Protein AF-A0A9N8WYW0-F1 (afdb_monomer_lite)

Sequence (160 aa):
PKLYGRKFGELSDVRAKRDFAFGARQLLEKGLNMSPDKPFRIMGDVGELHILPPKYAYEVRNNEQLSFTMAAFKWFYAHLPGFEGFREGTNESHIMKLVARHQLTHQLTLVTGAVSEECALVLKDVYTDSPGMIHALLASESTTKPASQNGTTSPPKMQT

Structure (mmCIF, N/CA/C/O backbone):
data_AF-A0A9N8WYW0-F1
#
_entry.id   AF-A0A9N8WYW0-F1
#
loop_
_atom_site.group_PDB
_atom_site.id
_atom_site.type_symbol
_atom_site.label_atom_id
_atom_site.label_alt_id
_atom_site.label_comp_id
_atom_site.label_asym_id
_atom_site.label_entity_id
_atom_site.label_seq_id
_atom_site.pdbx_PDB_ins_code
_atom_site.Cartn_x
_atom_site.Cartn_y
_atom_site.Cartn_z
_atom_site.occupancy
_atom_site.B_iso_or_equiv
_atom_site.auth_seq_id
_atom_site.auth_comp_id
_atom_site.auth_asym_id
_atom_site.auth_atom_id
_atom_site.pdbx_PDB_model_num
ATOM 1 N N . PRO A 1 1 ? -14.326 1.868 14.360 1.00 74.31 1 PRO A N 1
ATOM 2 C CA . PRO A 1 1 ? -15.708 1.414 14.021 1.00 74.31 1 PRO A CA 1
ATOM 3 C C . PRO A 1 1 ? -15.759 0.870 12.582 1.00 74.31 1 PRO A C 1
ATOM 5 O O . PRO A 1 1 ? -14.927 1.285 11.779 1.00 74.31 1 PRO A O 1
ATOM 8 N N . LYS A 1 2 ? -16.673 -0.057 12.246 1.00 80.94 2 LYS A N 1
ATOM 9 C CA . LYS A 1 2 ? -16.878 -0.491 10.849 1.00 80.94 2 LYS A CA 1
ATOM 10 C C . LYS A 1 2 ? -17.761 0.535 10.148 1.00 80.94 2 LYS A C 1
ATOM 12 O O . LYS A 1 2 ? -18.955 0.588 10.413 1.00 80.94 2 LYS A O 1
ATOM 17 N N . LEU A 1 3 ? -17.147 1.388 9.330 1.00 80.19 3 LEU A N 1
ATOM 18 C CA . LEU A 1 3 ? -17.835 2.501 8.669 1.00 80.19 3 LEU A CA 1
ATOM 19 C C .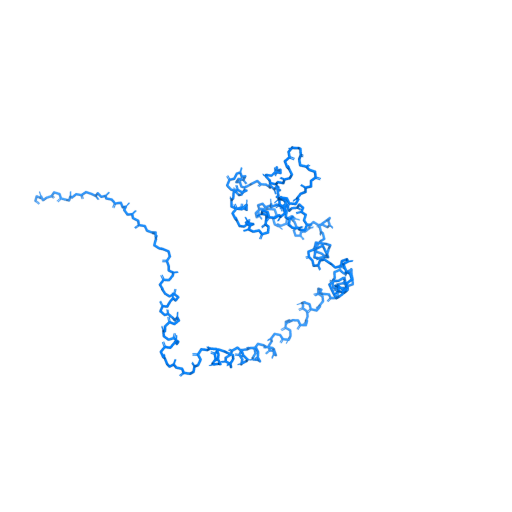 LEU A 1 3 ? -18.478 2.068 7.358 1.00 80.19 3 LEU A C 1
ATOM 21 O O . LEU A 1 3 ? -19.487 2.634 6.944 1.00 80.19 3 LEU A O 1
ATOM 25 N N . TYR A 1 4 ? -17.898 1.060 6.708 1.00 81.00 4 TYR A N 1
ATOM 26 C CA . TYR A 1 4 ? -18.393 0.594 5.430 1.00 81.00 4 TYR A CA 1
ATOM 27 C C . TYR A 1 4 ? -18.259 -0.916 5.274 1.00 81.00 4 TYR A C 1
ATOM 29 O O . TYR A 1 4 ? -17.176 -1.477 5.419 1.00 81.00 4 TYR A O 1
ATOM 37 N N . GLY A 1 5 ? -19.370 -1.583 4.978 1.00 83.00 5 GLY A N 1
ATOM 38 C CA . GLY A 1 5 ? -19.419 -3.021 4.760 1.00 83.00 5 GLY A CA 1
ATOM 39 C C . GLY A 1 5 ? -20.851 -3.508 4.588 1.00 83.00 5 GLY A C 1
ATOM 40 O O . GLY A 1 5 ? -21.712 -2.751 4.125 1.00 83.00 5 GLY A O 1
ATOM 41 N N . ARG A 1 6 ? -21.082 -4.766 4.968 1.00 81.50 6 ARG A N 1
ATOM 42 C CA . ARG A 1 6 ? -22.392 -5.415 4.939 1.00 81.50 6 ARG A CA 1
ATOM 43 C C . ARG A 1 6 ? -23.447 -4.626 5.708 1.00 81.50 6 ARG A C 1
ATOM 45 O O . ARG A 1 6 ? -23.223 -4.256 6.862 1.00 81.50 6 ARG A O 1
ATOM 52 N N . LYS A 1 7 ? -24.597 -4.397 5.082 1.00 83.12 7 LYS A N 1
ATOM 53 C CA . LYS A 1 7 ? -25.782 -3.812 5.720 1.00 83.12 7 LYS A CA 1
ATOM 54 C C . LYS A 1 7 ? -26.653 -4.902 6.339 1.00 83.12 7 LYS A C 1
ATOM 56 O O . LYS A 1 7 ? -26.571 -6.074 5.969 1.00 83.12 7 LYS A O 1
ATOM 61 N N . PHE A 1 8 ? -27.502 -4.500 7.280 1.00 79.25 8 PHE A N 1
ATOM 62 C CA . PHE A 1 8 ? -28.509 -5.384 7.861 1.00 79.25 8 PHE A CA 1
ATOM 63 C C . PHE A 1 8 ? -29.380 -5.992 6.749 1.00 79.25 8 PHE A C 1
ATOM 65 O O . PHE A 1 8 ? -29.880 -5.265 5.893 1.00 79.25 8 PHE A O 1
ATOM 72 N N . GLY A 1 9 ? -29.508 -7.321 6.737 1.00 82.00 9 GLY A N 1
ATOM 73 C CA . GLY A 1 9 ? -30.260 -8.065 5.720 1.00 82.00 9 GLY A CA 1
ATOM 74 C C . GLY A 1 9 ? -29.496 -8.419 4.434 1.00 82.00 9 GLY A C 1
ATOM 75 O O . GLY A 1 9 ? -30.022 -9.171 3.619 1.00 82.00 9 GLY A O 1
ATOM 76 N N . GLU A 1 10 ? -28.257 -7.955 4.229 1.00 83.56 10 GLU A N 1
ATOM 77 C CA . GLU A 1 10 ? -27.452 -8.412 3.085 1.00 83.56 10 GLU A CA 1
ATOM 78 C C . GLU A 1 10 ? -26.958 -9.847 3.329 1.00 83.56 10 GLU A C 1
ATOM 80 O O . GLU A 1 10 ? -26.511 -10.163 4.430 1.00 83.56 10 GLU A O 1
ATOM 85 N N . LEU A 1 11 ? -27.000 -10.727 2.317 1.00 83.69 11 LEU A N 1
ATOM 86 C CA . LEU A 1 11 ? -26.474 -12.104 2.397 1.00 83.69 11 LEU A CA 1
ATOM 87 C C . LEU A 1 11 ? -24.992 -12.227 1.994 1.00 83.69 11 LEU A C 1
ATOM 89 O O . LEU A 1 11 ? -24.332 -13.201 2.354 1.00 83.69 11 LEU A O 1
ATOM 93 N N . SER A 1 12 ? -24.449 -11.227 1.301 1.00 85.06 12 SER A N 1
ATOM 94 C CA . SER A 1 12 ? -23.062 -11.215 0.834 1.00 85.06 12 SER A CA 1
ATOM 95 C C . SER A 1 12 ? -22.469 -9.807 0.833 1.00 85.06 12 SER A C 1
ATOM 97 O O . SER A 1 12 ? -23.190 -8.811 0.822 1.00 85.06 12 SER A O 1
ATOM 99 N N . ASP A 1 13 ? -21.138 -9.730 0.787 1.00 84.31 13 ASP A N 1
ATOM 100 C CA . ASP A 1 13 ? -20.389 -8.468 0.729 1.00 84.31 13 ASP A CA 1
ATOM 101 C C . ASP A 1 13 ? -20.191 -7.937 -0.701 1.00 84.31 13 ASP A C 1
ATOM 103 O O . ASP A 1 13 ? -19.439 -6.986 -0.914 1.00 84.31 13 ASP A O 1
ATOM 107 N N . VAL A 1 14 ? -20.863 -8.528 -1.696 1.00 87.06 14 VAL A N 1
ATOM 108 C CA . VAL A 1 14 ? -20.666 -8.227 -3.127 1.00 87.06 14 VAL A CA 1
ATOM 109 C C . VAL A 1 14 ? -20.869 -6.745 -3.431 1.00 87.06 14 VAL A C 1
ATOM 111 O O . VAL A 1 14 ? -20.106 -6.167 -4.203 1.00 87.06 14 VAL A O 1
ATOM 114 N N . ARG A 1 15 ? -21.868 -6.103 -2.813 1.00 89.75 15 ARG A N 1
ATOM 115 C CA . ARG A 1 15 ? -22.091 -4.662 -2.982 1.00 89.75 15 ARG A CA 1
ATOM 116 C C . ARG A 1 15 ? -20.907 -3.860 -2.445 1.00 89.75 15 ARG A C 1
ATOM 118 O O . ARG A 1 15 ? -20.361 -3.042 -3.167 1.00 89.75 15 ARG A O 1
ATOM 125 N N . ALA A 1 16 ? -20.490 -4.118 -1.207 1.00 88.94 16 ALA A N 1
ATOM 126 C CA . ALA A 1 16 ? -19.408 -3.361 -0.586 1.00 88.94 16 ALA A CA 1
ATOM 127 C C . ALA A 1 16 ? -18.075 -3.542 -1.332 1.00 88.94 16 ALA A C 1
ATOM 129 O O . ALA A 1 16 ? -17.357 -2.567 -1.526 1.00 88.94 16 ALA A O 1
ATOM 130 N N . LYS A 1 17 ? -17.791 -4.759 -1.818 1.00 89.50 17 LYS A N 1
ATOM 131 C CA . LYS A 1 17 ? -16.624 -5.048 -2.664 1.00 89.50 17 LYS A CA 1
ATOM 132 C C . LYS A 1 17 ? -16.663 -4.301 -3.994 1.00 89.50 17 LYS A C 1
ATOM 134 O O . LYS A 1 17 ? -15.660 -3.725 -4.396 1.00 89.50 17 LYS A O 1
ATOM 139 N N . ARG A 1 18 ? -17.819 -4.286 -4.663 1.00 89.31 18 ARG A N 1
ATOM 140 C CA . ARG A 1 18 ? -18.028 -3.538 -5.911 1.00 89.31 18 ARG A CA 1
ATOM 141 C C . ARG A 1 18 ? -17.830 -2.040 -5.694 1.00 89.31 18 ARG A C 1
ATOM 143 O O . ARG A 1 18 ? -17.086 -1.406 -6.429 1.00 89.31 18 ARG A O 1
ATOM 150 N N . ASP A 1 19 ? -18.462 -1.496 -4.662 1.00 89.56 19 ASP A N 1
ATOM 151 C CA . ASP A 1 19 ? -18.393 -0.073 -4.342 1.00 89.56 19 ASP A CA 1
ATOM 152 C C . ASP A 1 19 ? -16.952 0.339 -3.981 1.00 89.56 19 ASP A C 1
ATOM 154 O O . ASP A 1 19 ? -16.506 1.420 -4.358 1.00 89.56 19 ASP A O 1
ATOM 158 N N . PHE A 1 20 ? -16.190 -0.542 -3.322 1.00 91.31 20 PHE A N 1
ATOM 159 C CA . PHE A 1 20 ? -14.757 -0.344 -3.112 1.00 91.31 20 PHE A CA 1
ATOM 160 C C . PHE A 1 20 ? -13.967 -0.391 -4.428 1.00 91.31 20 PHE A C 1
ATOM 162 O O . PHE A 1 20 ? -13.185 0.517 -4.689 1.00 91.31 20 PHE A O 1
ATOM 169 N N . ALA A 1 21 ? -14.208 -1.383 -5.290 1.00 90.19 21 ALA A N 1
ATOM 170 C CA . ALA A 1 21 ? -13.496 -1.536 -6.561 1.00 90.19 21 ALA A CA 1
ATOM 171 C C . ALA A 1 21 ? -13.643 -0.316 -7.490 1.00 90.19 21 ALA A C 1
ATOM 173 O O . ALA A 1 21 ? -12.684 0.065 -8.155 1.00 90.19 21 ALA A O 1
ATOM 174 N N . PHE A 1 22 ? -14.815 0.328 -7.507 1.00 92.38 22 PHE A N 1
ATOM 175 C CA . PHE A 1 22 ? -15.069 1.504 -8.353 1.00 92.38 22 PHE A CA 1
ATOM 176 C C . PHE A 1 22 ? -14.917 2.854 -7.631 1.00 92.38 22 PHE A C 1
ATOM 178 O O . PHE A 1 22 ? -14.909 3.895 -8.285 1.00 92.38 22 PHE A O 1
ATOM 185 N N . GLY A 1 23 ? -14.818 2.868 -6.297 1.00 92.06 23 GLY A N 1
ATOM 186 C CA . GLY A 1 23 ? -14.953 4.090 -5.494 1.00 92.06 23 GLY A CA 1
ATOM 187 C C . GLY A 1 23 ? -14.083 4.153 -4.239 1.00 92.06 23 GLY A C 1
ATOM 188 O O . GLY A 1 23 ? -14.414 4.890 -3.308 1.00 92.06 23 GLY A O 1
ATOM 189 N N . ALA A 1 24 ? -12.984 3.392 -4.180 1.00 91.69 24 ALA A N 1
ATOM 190 C CA . ALA A 1 24 ? -12.122 3.299 -2.997 1.00 91.69 24 ALA A CA 1
ATOM 191 C C . ALA A 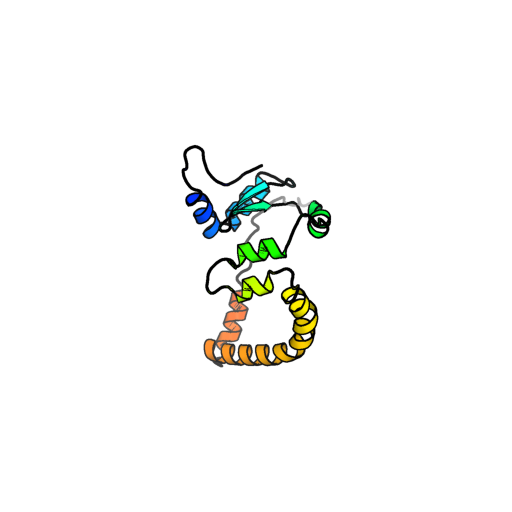1 24 ? -11.684 4.669 -2.455 1.00 91.69 24 ALA A C 1
ATOM 193 O O . ALA A 1 24 ? -11.733 4.892 -1.244 1.00 91.69 24 ALA A O 1
ATOM 194 N N . ARG A 1 25 ? -11.304 5.609 -3.334 1.00 93.25 25 ARG A N 1
ATOM 195 C CA . ARG A 1 25 ? -10.848 6.950 -2.931 1.00 93.25 25 ARG A CA 1
ATOM 196 C C . ARG A 1 25 ? -11.937 7.717 -2.184 1.00 93.25 25 ARG A C 1
ATOM 198 O O . ARG A 1 25 ? -11.712 8.170 -1.066 1.00 93.25 25 ARG A O 1
ATOM 205 N N . GLN A 1 26 ? -13.126 7.821 -2.772 1.00 93.44 26 GLN A N 1
ATOM 206 C CA . GLN A 1 26 ? -14.261 8.527 -2.175 1.00 93.44 26 GLN A CA 1
ATOM 207 C C . GLN A 1 26 ? -14.681 7.867 -0.856 1.00 93.44 26 GLN A C 1
ATOM 209 O O . GLN A 1 26 ? -15.080 8.538 0.097 1.00 93.44 26 GLN A O 1
ATOM 214 N N . LEU A 1 27 ? -14.571 6.539 -0.787 1.00 91.69 27 LEU A N 1
ATOM 215 C CA . LEU A 1 27 ? -14.886 5.778 0.409 1.00 91.69 27 LEU A CA 1
ATOM 216 C C . LEU A 1 27 ? -13.901 6.049 1.554 1.00 91.69 27 LEU A C 1
ATOM 218 O O . LEU A 1 27 ? -14.324 6.220 2.700 1.00 91.69 27 LEU A O 1
ATOM 222 N N . LEU A 1 28 ? -12.607 6.125 1.242 1.00 91.94 28 LEU A N 1
ATOM 223 C CA . LEU A 1 28 ? -11.559 6.478 2.195 1.00 91.94 28 LEU A CA 1
ATOM 224 C C . LEU A 1 28 ? -11.706 7.920 2.680 1.00 91.94 28 LEU A C 1
ATOM 226 O O . LEU A 1 28 ? -11.689 8.142 3.886 1.00 91.94 28 LEU A O 1
ATOM 230 N N . GLU A 1 29 ? -11.929 8.878 1.778 1.00 93.06 29 GLU A N 1
ATOM 231 C CA . GLU A 1 29 ? -12.176 10.286 2.129 1.00 93.06 29 GLU A CA 1
ATOM 232 C C . GLU A 1 29 ? -13.367 10.426 3.081 1.00 93.06 29 GLU A C 1
ATOM 234 O O . GLU A 1 29 ? -13.274 11.067 4.129 1.00 93.06 29 GLU A O 1
ATOM 239 N N . LYS A 1 30 ? -14.480 9.753 2.771 1.00 92.00 30 LYS A N 1
ATOM 240 C CA . LYS A 1 30 ? -15.653 9.718 3.647 1.00 92.00 30 LYS A CA 1
ATOM 241 C C . LYS A 1 30 ? -15.322 9.113 5.013 1.00 92.00 30 LYS A C 1
ATOM 243 O O . LYS A 1 30 ? -15.755 9.649 6.030 1.00 92.00 30 LYS A O 1
ATOM 248 N N . GLY A 1 31 ? -14.561 8.020 5.045 1.00 90.94 31 GLY A N 1
ATOM 249 C CA . GLY A 1 31 ? -14.130 7.372 6.283 1.00 90.94 31 GLY A CA 1
ATOM 250 C C . GLY A 1 31 ? -13.255 8.276 7.154 1.00 90.94 31 GLY A C 1
ATOM 251 O O . GLY A 1 31 ? -13.507 8.400 8.352 1.00 90.94 31 GLY A O 1
ATOM 252 N N . LEU A 1 32 ? -12.292 8.966 6.539 1.00 92.12 32 LEU A N 1
ATOM 253 C CA . LEU A 1 32 ? -11.406 9.923 7.204 1.00 92.12 32 LEU A CA 1
ATOM 254 C C . LEU A 1 32 ? -12.185 11.112 7.779 1.00 92.12 32 LEU A C 1
ATOM 256 O O . LEU A 1 32 ? -11.960 11.486 8.928 1.00 92.12 32 LEU A O 1
ATOM 260 N N . ASN A 1 33 ? -13.159 11.643 7.035 1.00 92.31 33 ASN A N 1
ATOM 261 C CA . ASN A 1 33 ? -14.018 12.735 7.503 1.00 92.31 33 ASN A CA 1
ATOM 262 C C . ASN A 1 33 ? -14.943 12.309 8.657 1.00 92.31 33 ASN A C 1
ATOM 264 O O . ASN A 1 33 ? -15.220 13.095 9.557 1.00 92.31 33 ASN A O 1
ATOM 268 N N . MET A 1 34 ? -15.425 11.062 8.649 1.00 91.00 34 MET A N 1
ATOM 269 C CA . MET A 1 34 ? -16.311 10.526 9.693 1.00 91.00 34 MET A CA 1
ATOM 270 C C . MET A 1 34 ? -15.574 10.099 10.965 1.00 91.00 34 MET A C 1
ATOM 272 O O . MET A 1 34 ? -16.189 9.954 12.021 1.00 91.00 34 MET A O 1
ATOM 276 N N . SER A 1 35 ? -14.280 9.807 10.880 1.00 89.44 35 SER A N 1
ATOM 277 C CA . SER A 1 35 ? -13.471 9.326 12.004 1.00 89.44 35 SER A CA 1
ATOM 278 C C . SER A 1 35 ? -12.104 10.012 12.023 1.00 89.44 35 SER A C 1
ATOM 280 O O . SER A 1 35 ? -11.081 9.342 11.867 1.00 89.44 35 SER A O 1
ATOM 282 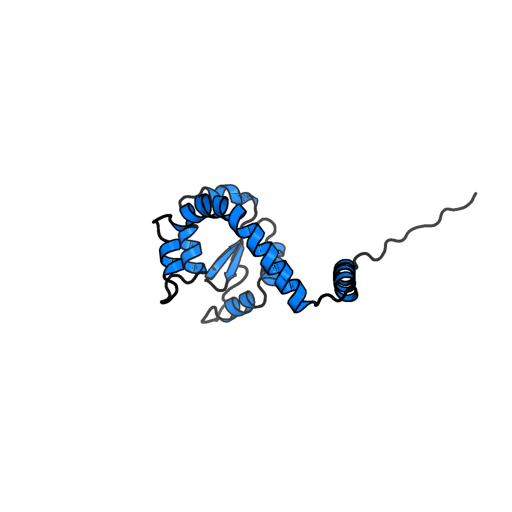N N . PRO A 1 36 ? -12.068 11.341 12.239 1.00 89.12 36 PRO A N 1
ATOM 283 C CA . PRO A 1 36 ? -10.819 12.087 12.272 1.00 89.12 36 PRO A CA 1
ATOM 284 C C . PRO A 1 36 ? -9.925 11.565 13.398 1.00 89.12 36 PRO A C 1
ATOM 286 O O . PRO A 1 36 ? -10.359 11.431 14.544 1.00 89.12 36 PRO A O 1
ATOM 289 N N . ASP A 1 37 ? -8.684 11.231 13.039 1.00 90.06 37 ASP A N 1
ATOM 290 C CA . ASP A 1 37 ? -7.643 10.709 13.933 1.00 90.06 37 ASP A CA 1
ATOM 291 C C . ASP A 1 37 ? -8.042 9.452 14.748 1.00 90.06 37 ASP A C 1
ATOM 293 O O . ASP A 1 37 ? -7.482 9.144 15.809 1.00 90.06 37 ASP A O 1
ATOM 297 N N . LYS A 1 38 ? -9.014 8.679 14.241 1.00 92.69 38 LYS A N 1
ATOM 298 C CA . LYS A 1 38 ? -9.495 7.437 14.860 1.00 92.69 38 LYS A CA 1
ATOM 299 C C . LYS A 1 38 ? -9.430 6.260 13.881 1.00 92.69 38 LYS A C 1
ATOM 301 O O . LYS A 1 38 ? -9.797 6.417 12.719 1.00 92.69 38 LYS A O 1
ATOM 306 N N . PRO A 1 39 ? -9.037 5.058 14.340 1.00 93.62 39 PRO A N 1
ATOM 307 C CA . PRO A 1 39 ? -9.099 3.850 13.527 1.00 93.62 39 PRO A CA 1
ATOM 308 C C . PRO A 1 39 ? -10.509 3.529 13.023 1.00 93.62 39 PRO A C 1
ATOM 310 O O . PRO A 1 39 ? -11.490 3.544 13.781 1.00 93.62 39 PRO A O 1
ATOM 313 N N . PHE A 1 40 ? -10.612 3.138 11.757 1.00 94.19 40 PHE A N 1
ATOM 314 C CA . PHE A 1 40 ? -11.865 2.684 11.166 1.00 94.19 40 PHE A CA 1
ATOM 315 C C . PHE A 1 40 ? -11.668 1.507 10.218 1.00 94.19 40 PHE A C 1
ATOM 317 O O . PHE A 1 40 ? -10.554 1.161 9.845 1.00 94.19 40 PHE A O 1
ATOM 324 N N . ARG A 1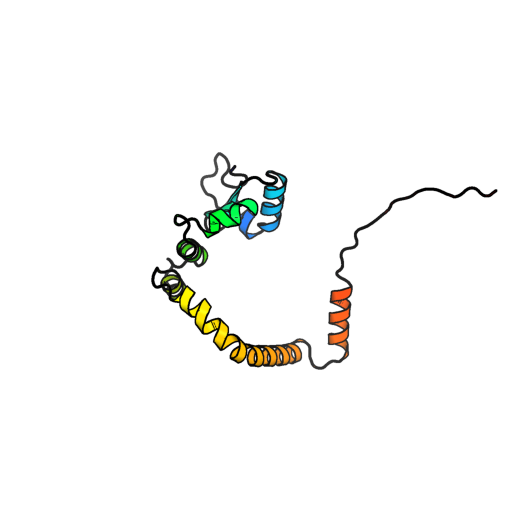 41 ? -12.773 0.842 9.875 1.00 93.19 41 ARG A N 1
ATOM 325 C CA . ARG A 1 41 ? -12.763 -0.365 9.047 1.00 93.19 41 ARG A CA 1
ATOM 326 C C . ARG A 1 41 ? -13.662 -0.195 7.836 1.00 93.19 41 ARG A C 1
ATOM 328 O O . ARG A 1 41 ? -14.784 0.308 7.975 1.00 93.19 41 ARG A O 1
ATOM 335 N N . ILE A 1 42 ? -13.171 -0.639 6.685 1.00 93.00 42 ILE A N 1
ATOM 336 C CA . ILE A 1 42 ? -13.890 -0.655 5.409 1.00 93.00 42 ILE A CA 1
ATOM 337 C C . ILE A 1 42 ? -13.794 -2.042 4.781 1.00 93.00 42 ILE A C 1
ATOM 339 O O . ILE A 1 42 ? -12.804 -2.743 4.965 1.00 93.00 42 ILE A O 1
ATOM 343 N N . MET A 1 43 ? -14.816 -2.450 4.040 1.00 91.94 43 MET A N 1
ATOM 344 C CA . MET A 1 43 ? -14.758 -3.680 3.260 1.00 91.94 43 MET A CA 1
ATOM 345 C C . MET A 1 43 ? -14.095 -3.405 1.911 1.00 91.94 43 MET A C 1
ATOM 347 O O . MET A 1 43 ? -14.648 -2.660 1.106 1.00 91.94 43 MET A O 1
ATOM 351 N N . GLY A 1 44 ? -12.919 -3.990 1.700 1.00 88.31 44 GLY A N 1
ATOM 352 C CA . GLY A 1 44 ? -12.185 -3.988 0.442 1.00 88.31 44 GLY A CA 1
ATOM 353 C C . GLY A 1 44 ? -12.471 -5.222 -0.413 1.00 88.31 44 GLY A C 1
ATOM 354 O O . GLY A 1 44 ? -13.243 -6.110 -0.043 1.00 88.31 44 GLY A O 1
ATOM 355 N N . ASP A 1 45 ? -11.810 -5.289 -1.560 1.00 84.25 45 ASP A N 1
ATOM 356 C CA . ASP A 1 45 ? -11.869 -6.390 -2.524 1.00 84.25 45 ASP A CA 1
ATOM 357 C C . ASP A 1 45 ? -11.347 -7.717 -1.934 1.00 84.25 45 ASP A C 1
ATOM 359 O O . ASP A 1 45 ? -12.038 -8.745 -1.993 1.00 84.25 45 ASP A O 1
ATOM 363 N N . VAL A 1 46 ? -10.194 -7.668 -1.259 1.00 85.50 46 VAL A N 1
ATOM 364 C CA . VAL A 1 46 ? -9.531 -8.827 -0.628 1.00 85.50 46 VAL A CA 1
ATOM 365 C C . VAL A 1 46 ? -10.004 -9.073 0.818 1.00 85.50 46 VAL A C 1
ATOM 367 O O . VAL A 1 46 ? -9.573 -10.015 1.480 1.00 85.50 46 VAL A O 1
ATOM 370 N N . GLY A 1 47 ? -10.942 -8.270 1.327 1.00 87.44 47 GLY A N 1
ATOM 371 C CA . GLY A 1 47 ? -11.525 -8.440 2.661 1.00 87.44 47 GLY A CA 1
ATOM 372 C C . GLY A 1 47 ? -11.595 -7.145 3.461 1.00 87.44 47 GLY A C 1
ATOM 373 O O . GLY A 1 47 ? -11.543 -6.052 2.911 1.00 87.44 47 GLY A O 1
ATOM 374 N N . GLU A 1 48 ? -11.751 -7.260 4.779 1.00 91.19 48 GLU A N 1
ATOM 375 C CA . GLU A 1 48 ? -11.861 -6.093 5.657 1.00 91.19 48 GLU A CA 1
ATOM 376 C C . GLU A 1 48 ? -10.500 -5.402 5.830 1.00 91.19 48 GLU A C 1
ATOM 378 O O . GLU A 1 48 ? -9.534 -6.011 6.285 1.00 91.19 48 GLU A O 1
ATOM 383 N N . LEU A 1 49 ? -10.444 -4.114 5.500 1.00 91.69 49 LEU A N 1
ATOM 384 C CA . LEU A 1 49 ? -9.282 -3.251 5.667 1.00 91.69 49 LEU A CA 1
ATOM 385 C C . LEU A 1 49 ? -9.435 -2.417 6.936 1.00 91.69 49 LEU A C 1
ATOM 387 O O . LEU A 1 49 ? -10.480 -1.804 7.178 1.00 91.69 49 LEU A O 1
ATOM 391 N N . HIS A 1 50 ? -8.379 -2.385 7.745 1.00 92.75 50 HIS A N 1
ATOM 392 C CA . HIS A 1 50 ? -8.296 -1.566 8.951 1.00 92.75 50 HIS A CA 1
ATOM 393 C C . HIS A 1 50 ? -7.433 -0.349 8.634 1.00 92.75 50 HIS A C 1
ATOM 395 O O . HIS A 1 50 ? -6.240 -0.474 8.377 1.00 92.75 50 HIS A O 1
ATOM 401 N N . ILE A 1 51 ? -8.053 0.826 8.624 1.00 93.38 51 ILE A N 1
ATOM 402 C CA . ILE A 1 51 ? -7.384 2.094 8.356 1.00 93.38 51 ILE A CA 1
ATOM 403 C C . ILE A 1 51 ? -6.972 2.700 9.691 1.00 93.38 51 ILE A C 1
ATOM 405 O O . ILE A 1 51 ? -7.812 2.960 10.558 1.00 93.38 51 ILE A O 1
ATOM 409 N N . LEU A 1 52 ? -5.666 2.897 9.852 1.00 93.75 52 LEU A N 1
ATOM 410 C CA . LEU A 1 52 ? -5.051 3.385 11.079 1.00 93.75 52 LEU A CA 1
ATOM 411 C C . LEU A 1 52 ? -4.460 4.783 10.848 1.00 93.75 52 LEU A C 1
ATOM 413 O O . LEU A 1 52 ? -3.784 4.992 9.839 1.00 93.75 52 LEU A O 1
ATOM 417 N N . PRO A 1 53 ? -4.677 5.738 11.769 1.00 93.12 53 PRO A N 1
ATOM 418 C CA . PRO A 1 53 ? -3.980 7.016 11.738 1.00 93.12 53 PRO A CA 1
ATOM 419 C C . PRO A 1 53 ? -2.449 6.847 11.816 1.00 93.12 53 PRO A C 1
ATOM 421 O O . PRO A 1 53 ? -1.976 5.922 12.485 1.00 93.12 53 PRO A O 1
ATOM 424 N N . PRO A 1 54 ? -1.657 7.765 11.225 1.00 93.00 54 PRO A N 1
ATOM 425 C CA . PRO A 1 54 ? -0.196 7.646 11.155 1.00 93.00 54 PRO A CA 1
ATOM 426 C C . PRO A 1 54 ? 0.517 7.485 12.505 1.00 93.00 54 PRO A C 1
ATOM 428 O O . PRO A 1 54 ? 1.588 6.888 12.556 1.00 93.00 54 PRO A O 1
ATOM 431 N N . LYS A 1 55 ? -0.081 7.950 13.611 1.00 93.56 55 LYS A N 1
ATOM 432 C CA . LYS A 1 55 ? 0.466 7.783 14.970 1.00 93.56 55 LYS A CA 1
ATOM 433 C C . LYS A 1 55 ? 0.718 6.321 15.363 1.00 93.56 55 LYS A C 1
ATOM 435 O O . LYS A 1 55 ? 1.614 6.061 16.153 1.00 93.56 55 LYS A O 1
ATOM 440 N N . TYR A 1 56 ? -0.010 5.372 14.770 1.00 93.50 56 TYR A N 1
ATOM 441 C CA . TYR A 1 56 ? 0.172 3.938 15.021 1.00 93.50 56 TYR A CA 1
ATOM 442 C C . TYR A 1 56 ? 1.246 3.289 14.134 1.00 93.50 56 TYR A C 1
ATOM 444 O O . TYR A 1 56 ? 1.520 2.101 14.281 1.00 93.50 56 TYR A O 1
ATOM 452 N N . ALA A 1 57 ? 1.872 4.026 13.208 1.00 92.19 57 ALA A N 1
ATOM 453 C CA . ALA A 1 57 ? 2.809 3.450 12.239 1.00 92.19 57 ALA A CA 1
ATOM 454 C C . ALA A 1 57 ? 4.010 2.756 12.903 1.00 92.19 57 ALA A C 1
ATOM 456 O O . ALA A 1 57 ? 4.451 1.705 12.436 1.00 92.19 57 ALA A O 1
ATOM 457 N N . TYR A 1 58 ? 4.518 3.318 14.005 1.00 93.31 58 TYR A N 1
ATOM 458 C CA . TYR A 1 58 ? 5.635 2.731 14.747 1.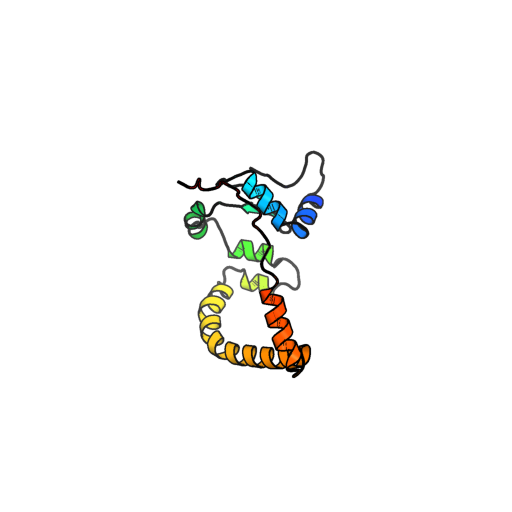00 93.31 58 TYR A CA 1
ATOM 459 C C . TYR A 1 58 ? 5.257 1.392 15.393 1.00 93.31 58 TYR A C 1
ATOM 461 O O . TYR A 1 58 ? 6.001 0.421 15.282 1.00 93.31 58 TYR A O 1
ATOM 469 N N . GLU A 1 59 ? 4.083 1.320 16.019 1.00 92.75 59 GLU A N 1
ATOM 470 C CA . GLU A 1 59 ? 3.578 0.095 16.647 1.00 92.75 59 GLU A CA 1
ATOM 471 C C . GLU A 1 59 ? 3.290 -0.984 15.600 1.00 92.75 59 GLU A C 1
ATOM 473 O O . GLU A 1 59 ? 3.727 -2.119 15.747 1.00 92.75 59 GLU A O 1
ATOM 478 N N . VAL A 1 60 ? 2.627 -0.622 14.498 1.00 93.00 60 VAL A N 1
ATOM 479 C CA . VAL A 1 60 ? 2.279 -1.551 13.411 1.00 93.00 60 VAL A CA 1
ATOM 480 C C . VAL A 1 60 ? 3.523 -2.171 12.780 1.00 93.00 60 VAL A C 1
ATOM 482 O O . VAL A 1 60 ? 3.540 -3.369 12.511 1.00 93.00 60 VAL A O 1
ATOM 485 N N . ARG A 1 61 ? 4.576 -1.377 12.558 1.00 88.56 61 ARG A N 1
ATOM 486 C CA . ARG A 1 61 ? 5.829 -1.862 11.965 1.00 88.56 61 ARG A CA 1
ATOM 487 C C . ARG A 1 61 ? 6.549 -2.879 12.855 1.00 88.56 61 ARG A C 1
ATOM 489 O O . ARG A 1 61 ? 7.211 -3.765 12.323 1.00 88.56 61 ARG A O 1
ATOM 496 N N . ASN A 1 62 ? 6.465 -2.711 14.172 1.00 90.06 62 ASN A N 1
ATOM 497 C CA . ASN A 1 62 ? 7.240 -3.487 15.142 1.00 90.06 62 ASN A CA 1
ATOM 498 C C . ASN A 1 62 ? 6.419 -4.592 15.831 1.00 90.06 62 ASN A C 1
ATOM 500 O O . ASN A 1 62 ? 6.934 -5.271 16.712 1.00 90.06 62 ASN A O 1
ATOM 504 N N . ASN A 1 63 ? 5.150 -4.772 15.461 1.00 91.00 63 ASN A N 1
ATOM 505 C CA . ASN A 1 63 ? 4.286 -5.782 16.058 1.00 91.00 63 ASN A CA 1
ATOM 506 C C . ASN A 1 63 ? 4.513 -7.157 15.409 1.00 91.00 63 ASN A C 1
ATOM 508 O O . ASN A 1 63 ? 4.161 -7.366 14.250 1.00 91.00 63 ASN A O 1
ATOM 512 N N . GLU A 1 64 ? 5.034 -8.111 16.181 1.00 88.12 64 GLU A N 1
ATOM 513 C CA . GLU A 1 64 ? 5.301 -9.487 15.735 1.00 88.12 64 GLU A CA 1
ATOM 514 C C . GLU A 1 64 ? 4.034 -10.269 15.344 1.00 88.12 64 GLU A C 1
ATOM 516 O O . GLU A 1 64 ? 4.102 -11.218 14.567 1.00 88.12 64 GLU A O 1
ATOM 521 N N . GLN A 1 65 ? 2.858 -9.854 15.826 1.00 89.44 65 GLN A N 1
ATOM 522 C CA . GLN A 1 65 ? 1.575 -10.458 15.452 1.00 89.44 65 GLN A CA 1
ATOM 523 C C . GLN A 1 65 ? 1.110 -10.039 14.048 1.00 89.44 65 GLN A C 1
ATOM 525 O O . GLN A 1 65 ? 0.169 -10.625 13.507 1.00 89.44 65 GLN A O 1
ATOM 530 N N . LEU A 1 66 ? 1.737 -9.022 13.447 1.00 89.12 66 LEU A N 1
ATOM 531 C CA . LEU A 1 66 ? 1.418 -8.548 12.105 1.00 89.12 66 LEU A CA 1
ATOM 532 C C . LEU A 1 66 ? 2.434 -9.085 11.096 1.00 89.12 66 LEU A C 1
ATOM 534 O O . LEU A 1 66 ? 3.622 -8.779 11.140 1.00 89.12 66 LEU A O 1
ATOM 538 N N . SER A 1 67 ? 1.945 -9.856 10.124 1.00 85.81 67 SER A N 1
ATOM 539 C CA . SER A 1 67 ? 2.778 -10.421 9.062 1.00 85.81 67 SER A CA 1
ATOM 540 C C . SER A 1 67 ? 2.504 -9.745 7.723 1.00 85.81 67 SER A C 1
ATOM 542 O O . SER A 1 67 ? 1.463 -9.954 7.096 1.00 85.81 67 SER A O 1
ATOM 544 N N . PHE A 1 68 ? 3.487 -8.973 7.250 1.00 83.62 68 PHE A N 1
ATOM 545 C CA . PHE A 1 68 ? 3.481 -8.420 5.893 1.00 83.62 68 PHE A CA 1
ATOM 546 C C . PHE A 1 68 ? 3.398 -9.526 4.835 1.00 83.62 68 PHE A C 1
ATOM 548 O O . PHE A 1 68 ? 2.682 -9.395 3.845 1.00 83.62 68 PHE A O 1
ATOM 555 N N . THR A 1 69 ? 4.091 -10.641 5.065 1.00 84.38 69 THR A N 1
ATOM 556 C CA . THR A 1 69 ? 4.130 -11.761 4.129 1.00 84.38 69 THR A CA 1
ATOM 557 C C . THR A 1 69 ? 2.744 -12.401 3.965 1.00 84.38 69 THR A C 1
ATOM 559 O O . THR A 1 69 ? 2.300 -12.627 2.842 1.00 84.38 69 THR A O 1
ATOM 562 N N . MET A 1 70 ? 2.003 -12.587 5.064 1.00 87.31 70 MET A N 1
ATOM 563 C CA . MET A 1 70 ? 0.626 -13.102 5.015 1.00 87.31 70 MET A CA 1
ATOM 564 C C . MET A 1 70 ? -0.356 -12.120 4.369 1.00 87.31 70 MET A C 1
ATOM 566 O O . MET A 1 70 ? -1.301 -12.543 3.699 1.00 87.31 70 MET A O 1
ATOM 570 N N . ALA A 1 71 ? -0.155 -10.812 4.557 1.00 87.38 71 ALA A N 1
ATOM 571 C CA . ALA A 1 71 ? -0.948 -9.798 3.865 1.00 87.38 71 ALA A CA 1
ATOM 572 C C . ALA A 1 71 ? -0.718 -9.862 2.346 1.00 87.38 71 ALA A C 1
ATOM 574 O O . ALA A 1 71 ? -1.681 -9.933 1.583 1.00 87.38 71 ALA A O 1
ATOM 575 N N . ALA A 1 72 ? 0.545 -9.936 1.915 1.00 86.69 72 ALA A N 1
ATOM 576 C CA . ALA A 1 72 ? 0.916 -10.071 0.510 1.00 86.69 72 ALA A CA 1
ATOM 577 C C . ALA A 1 72 ? 0.366 -11.364 -0.118 1.00 86.69 72 ALA A C 1
ATOM 579 O O . ALA A 1 72 ? -0.185 -11.310 -1.215 1.00 86.69 72 ALA A O 1
ATOM 580 N N . PHE A 1 73 ? 0.421 -12.499 0.590 1.00 87.88 73 PHE A N 1
ATOM 581 C CA . PHE A 1 73 ? -0.154 -13.770 0.126 1.00 87.88 73 PHE A CA 1
ATOM 582 C C . PHE A 1 73 ? -1.640 -13.627 -0.241 1.00 87.88 73 PHE A C 1
ATOM 584 O O . PHE A 1 73 ? -2.099 -14.131 -1.269 1.00 87.88 73 PHE A O 1
ATOM 591 N N . LYS A 1 74 ? -2.405 -12.907 0.589 1.00 89.00 74 LYS A N 1
ATOM 592 C CA . LYS A 1 74 ? -3.825 -12.644 0.329 1.00 89.00 74 LYS A CA 1
ATOM 593 C C . LYS A 1 74 ? -4.015 -11.674 -0.834 1.00 89.00 74 LYS A C 1
ATOM 595 O O . LYS A 1 74 ? -4.818 -11.961 -1.714 1.00 89.00 74 LYS A O 1
ATOM 600 N N . TRP A 1 75 ? -3.292 -10.554 -0.845 1.00 88.19 75 TRP A N 1
ATOM 601 C CA . TRP A 1 75 ? -3.448 -9.505 -1.861 1.00 88.19 75 TRP A CA 1
ATOM 602 C C . TRP A 1 75 ? -3.048 -9.940 -3.267 1.00 88.19 75 TRP A C 1
ATOM 604 O O . TRP A 1 75 ? -3.703 -9.552 -4.227 1.00 88.19 75 TRP A O 1
ATOM 614 N N . PHE A 1 76 ? -2.024 -10.782 -3.393 1.00 87.62 76 PHE A N 1
ATOM 615 C CA . PHE A 1 76 ? -1.605 -11.337 -4.680 1.00 87.62 76 PHE A CA 1
ATOM 616 C C . PHE A 1 76 ? -2.324 -12.638 -5.043 1.00 87.62 76 PHE A C 1
ATOM 618 O O . PHE A 1 76 ? -1.932 -13.296 -6.000 1.00 87.62 76 PHE A O 1
ATOM 625 N N . TYR A 1 77 ? -3.363 -13.022 -4.291 1.00 89.06 77 TYR A N 1
ATOM 626 C CA . TYR A 1 77 ? -4.139 -14.240 -4.532 1.00 89.06 77 TYR A CA 1
ATOM 627 C C . TYR A 1 77 ? -3.265 -15.497 -4.670 1.00 89.06 77 TYR A C 1
ATOM 629 O O . TYR A 1 77 ? -3.586 -16.415 -5.418 1.00 89.06 77 TYR A O 1
ATOM 637 N N . ALA A 1 78 ? -2.186 -15.577 -3.889 1.00 89.69 78 ALA A N 1
ATOM 638 C CA . ALA A 1 78 ? -1.158 -16.614 -3.991 1.00 89.69 78 ALA A CA 1
ATOM 639 C C . ALA A 1 78 ? -1.650 -18.047 -3.682 1.00 89.69 78 ALA A C 1
ATOM 641 O O . ALA A 1 78 ? -0.917 -19.018 -3.846 1.00 89.69 78 ALA A O 1
ATOM 642 N N . HIS A 1 79 ? -2.895 -18.194 -3.225 1.00 87.94 79 HIS A N 1
ATOM 643 C CA . HIS A 1 79 ? -3.561 -19.482 -3.034 1.00 87.94 79 HIS A CA 1
ATOM 644 C C . HIS A 1 79 ? -4.167 -20.053 -4.326 1.00 87.94 79 HIS A C 1
ATOM 646 O O . HIS A 1 79 ? -4.554 -21.221 -4.335 1.00 87.94 79 HIS A O 1
ATOM 652 N N . LEU A 1 80 ? -4.305 -19.248 -5.384 1.00 91.62 80 LEU A N 1
ATOM 653 C CA . LEU A 1 80 ? -4.879 -19.684 -6.653 1.00 91.62 80 LEU A CA 1
ATOM 654 C C . LEU A 1 80 ? -3.832 -20.413 -7.512 1.00 91.62 80 LEU A C 1
ATOM 656 O O . LEU A 1 80 ? -2.665 -20.011 -7.521 1.00 91.62 80 LEU A O 1
ATOM 660 N N . PRO A 1 81 ? -4.236 -21.451 -8.267 1.00 91.06 81 PRO A N 1
ATOM 661 C CA . PRO A 1 81 ? -3.350 -22.088 -9.236 1.00 91.06 81 PRO A CA 1
ATOM 662 C C . PRO A 1 81 ? -2.925 -21.075 -10.311 1.00 91.06 81 PRO A C 1
ATOM 664 O O . PRO A 1 81 ? -3.754 -20.305 -10.800 1.00 91.06 81 PRO A O 1
ATOM 667 N N . GLY A 1 82 ? -1.639 -21.063 -10.663 1.00 90.62 82 GLY A N 1
ATOM 668 C CA . GLY A 1 82 ? -1.028 -20.089 -11.577 1.00 90.62 82 GLY A CA 1
ATOM 669 C C . GLY A 1 82 ? -0.386 -18.873 -10.892 1.00 90.62 82 GLY A C 1
ATOM 670 O O . GLY A 1 82 ? 0.223 -18.045 -11.570 1.00 90.62 82 GLY A O 1
ATOM 671 N N . PHE A 1 83 ? -0.497 -18.751 -9.563 1.00 89.94 83 PHE A N 1
ATOM 672 C CA . PHE A 1 83 ? 0.117 -17.680 -8.761 1.00 89.94 83 PHE A CA 1
ATOM 673 C C . PHE A 1 83 ? 1.246 -18.202 -7.852 1.00 89.94 83 PHE A C 1
ATOM 675 O O . PHE A 1 83 ? 1.582 -17.597 -6.831 1.00 89.94 83 PHE A O 1
ATOM 682 N N . GLU A 1 84 ? 1.879 -19.316 -8.227 1.00 87.12 84 GLU A N 1
ATOM 683 C CA . GLU A 1 84 ? 2.907 -19.995 -7.433 1.00 87.12 84 GLU A CA 1
ATOM 684 C C . GLU A 1 84 ? 4.134 -19.109 -7.196 1.00 87.12 84 GLU A C 1
ATOM 686 O O . GLU A 1 84 ? 4.712 -19.150 -6.114 1.00 87.12 84 GLU A O 1
ATOM 691 N N . GLY A 1 85 ? 4.496 -18.239 -8.145 1.00 83.94 85 GLY A N 1
ATOM 692 C CA . GLY A 1 85 ? 5.582 -17.271 -7.948 1.00 83.94 85 GLY A CA 1
ATOM 693 C C . GLY A 1 85 ? 5.323 -16.327 -6.766 1.00 83.94 85 GLY A C 1
ATOM 694 O O . GLY A 1 85 ? 6.220 -16.066 -5.962 1.00 83.94 85 GLY A O 1
ATOM 695 N N . PHE A 1 86 ? 4.075 -15.876 -6.596 1.00 83.06 86 PHE A N 1
ATOM 696 C CA . PHE A 1 86 ? 3.681 -15.079 -5.435 1.00 83.06 86 PHE A CA 1
ATOM 697 C C . PHE A 1 86 ? 3.606 -15.925 -4.172 1.00 83.06 86 PHE A C 1
ATOM 699 O O . PHE A 1 86 ? 3.989 -15.443 -3.110 1.00 83.06 86 PHE A O 1
ATOM 706 N N . ARG A 1 87 ? 3.176 -17.187 -4.270 1.00 85.12 87 ARG A N 1
ATOM 707 C CA . ARG A 1 87 ? 3.176 -18.124 -3.141 1.00 85.12 87 ARG A CA 1
ATOM 708 C C . ARG A 1 87 ? 4.575 -18.324 -2.582 1.00 85.12 87 ARG A C 1
ATOM 710 O O . ARG A 1 87 ? 4.789 -18.088 -1.400 1.00 85.12 87 ARG A O 1
ATOM 717 N N . GLU A 1 88 ? 5.540 -18.658 -3.431 1.00 82.62 88 GLU A N 1
ATOM 718 C CA . GLU A 1 88 ? 6.919 -18.873 -2.990 1.00 82.62 88 GLU A CA 1
ATOM 719 C C . GLU A 1 88 ? 7.580 -17.579 -2.505 1.00 82.62 88 GLU A C 1
ATOM 721 O O . GLU A 1 88 ? 8.322 -17.586 -1.521 1.00 82.62 88 GLU A O 1
ATOM 726 N N . GLY A 1 89 ? 7.254 -16.440 -3.126 1.00 77.81 89 GLY A N 1
ATOM 727 C CA . GLY A 1 89 ? 7.697 -15.124 -2.666 1.00 77.81 89 GLY A CA 1
ATOM 728 C C . GLY A 1 89 ? 7.064 -14.670 -1.344 1.00 77.81 89 GLY A C 1
ATOM 729 O O . GLY A 1 89 ? 7.629 -13.818 -0.656 1.00 77.81 89 GLY A O 1
ATOM 730 N N . THR A 1 90 ? 5.916 -15.239 -0.966 1.00 77.62 90 THR A N 1
ATOM 731 C CA . THR A 1 90 ? 5.182 -14.928 0.273 1.00 77.62 90 THR A CA 1
ATOM 732 C C . THR A 1 90 ? 5.225 -16.062 1.304 1.00 77.62 90 THR A C 1
ATOM 734 O O . THR A 1 90 ? 4.476 -16.058 2.280 1.00 77.62 90 THR A O 1
ATOM 737 N N . ASN A 1 91 ? 6.163 -16.994 1.147 1.00 73.69 91 ASN A N 1
ATOM 738 C CA . ASN A 1 91 ? 6.487 -17.992 2.157 1.00 73.69 91 ASN A CA 1
ATOM 739 C C . ASN A 1 91 ? 7.552 -17.475 3.147 1.00 73.69 91 ASN A C 1
ATOM 741 O O . ASN A 1 91 ? 8.197 -16.437 2.954 1.00 73.69 91 ASN A O 1
ATOM 745 N N . GLU A 1 92 ? 7.765 -18.218 4.234 1.00 64.00 92 GLU A N 1
ATOM 746 C CA . GLU A 1 92 ? 8.766 -17.892 5.264 1.00 64.00 92 GLU A CA 1
ATOM 747 C C . GLU A 1 92 ? 10.218 -17.986 4.775 1.00 64.00 92 GLU A C 1
ATOM 749 O O . GLU A 1 92 ? 11.123 -17.534 5.468 1.00 64.00 92 GLU A O 1
ATOM 754 N N . SER A 1 93 ? 10.453 -18.476 3.553 1.00 64.44 93 SER A N 1
ATOM 755 C CA . SER A 1 93 ? 11.786 -18.601 2.945 1.00 64.44 93 SER A CA 1
ATOM 756 C C . SER A 1 93 ? 12.533 -17.268 2.796 1.00 64.44 93 SER A C 1
ATOM 758 O O . SER A 1 93 ? 13.720 -17.260 2.482 1.00 64.44 93 SER A O 1
ATOM 760 N N . HIS A 1 94 ? 11.855 -16.129 2.998 1.00 67.00 94 HIS A N 1
ATOM 761 C CA . HIS A 1 94 ? 12.407 -14.769 2.929 1.00 67.00 94 HIS A CA 1
ATOM 762 C C . HIS A 1 94 ? 13.082 -14.414 1.592 1.00 67.00 94 HIS A C 1
ATOM 764 O O . HIS A 1 94 ? 13.660 -13.332 1.480 1.00 67.00 94 HIS A O 1
ATOM 770 N N . ILE A 1 95 ? 12.952 -15.250 0.556 1.00 75.19 95 ILE A N 1
ATOM 771 C CA . ILE A 1 95 ? 13.603 -15.068 -0.748 1.00 75.19 95 ILE A CA 1
ATOM 772 C C . ILE A 1 95 ? 13.212 -13.724 -1.358 1.00 75.19 95 ILE A C 1
ATOM 774 O O . ILE A 1 95 ? 14.080 -12.965 -1.775 1.00 75.19 95 ILE A O 1
ATOM 778 N N . MET A 1 96 ? 11.927 -13.364 -1.316 1.00 73.38 96 MET A N 1
ATOM 779 C CA . MET A 1 96 ? 11.467 -12.065 -1.814 1.00 73.38 96 MET A CA 1
ATOM 780 C C . MET A 1 96 ? 12.117 -10.894 -1.064 1.00 73.38 96 MET A C 1
ATOM 782 O O . MET A 1 96 ? 12.548 -9.925 -1.682 1.00 73.38 96 MET A O 1
ATOM 786 N N . LYS A 1 97 ? 12.254 -10.987 0.267 1.00 73.44 97 LYS A N 1
ATOM 787 C CA . LYS A 1 97 ? 12.929 -9.951 1.068 1.00 73.44 97 LYS A CA 1
ATOM 788 C C . LYS A 1 97 ? 14.418 -9.870 0.723 1.00 73.44 97 LYS A C 1
ATOM 790 O O . LYS A 1 97 ? 14.959 -8.770 0.644 1.00 73.44 97 LYS A O 1
ATOM 795 N N . LEU A 1 98 ? 15.073 -11.011 0.513 1.00 77.06 98 LEU A N 1
ATOM 796 C CA . LEU A 1 98 ? 16.485 -11.093 0.148 1.00 77.06 98 LEU A CA 1
ATOM 797 C C . LEU A 1 98 ? 16.737 -10.481 -1.237 1.00 77.06 98 LEU A C 1
ATOM 799 O O . LEU A 1 98 ? 17.584 -9.600 -1.369 1.00 77.06 98 LEU A O 1
ATOM 803 N N . VAL A 1 99 ? 15.967 -10.895 -2.245 1.00 77.44 99 VAL A N 1
ATOM 804 C CA . VAL A 1 99 ? 16.042 -10.376 -3.619 1.00 77.44 99 VAL A CA 1
ATOM 805 C C . VAL A 1 99 ? 15.765 -8.875 -3.633 1.00 77.44 99 VAL A C 1
ATOM 807 O O . VAL A 1 99 ? 16.551 -8.112 -4.196 1.00 77.44 99 VAL A O 1
ATOM 810 N N . ALA A 1 100 ? 14.716 -8.426 -2.937 1.00 74.88 100 ALA A N 1
ATOM 811 C CA . ALA A 1 100 ? 14.373 -7.012 -2.873 1.00 74.88 100 ALA A CA 1
ATOM 812 C C . ALA A 1 100 ? 15.477 -6.154 -2.232 1.00 74.88 100 ALA A C 1
ATOM 814 O O . ALA A 1 100 ? 15.730 -5.045 -2.689 1.00 74.88 100 ALA A O 1
ATOM 815 N N . ARG A 1 101 ? 16.155 -6.647 -1.186 1.00 73.94 101 ARG A N 1
ATOM 816 C CA . ARG A 1 101 ? 17.215 -5.885 -0.500 1.00 73.94 101 ARG A CA 1
ATOM 817 C C . ARG A 1 101 ? 18.547 -5.916 -1.245 1.00 73.94 101 ARG A C 1
ATOM 819 O O . ARG A 1 101 ? 19.213 -4.887 -1.335 1.00 73.94 101 ARG A O 1
ATOM 826 N N . HIS A 1 102 ? 18.942 -7.081 -1.751 1.00 76.12 102 HIS A N 1
ATOM 827 C CA . HIS A 1 102 ? 20.291 -7.291 -2.276 1.00 76.12 102 HIS A CA 1
ATOM 828 C C . HIS A 1 102 ? 20.372 -7.192 -3.795 1.00 76.12 102 HIS A C 1
ATOM 830 O O . HIS A 1 102 ? 21.311 -6.591 -4.310 1.00 76.12 102 HIS A O 1
ATOM 836 N N . GLN A 1 103 ? 19.407 -7.757 -4.520 1.00 72.62 103 GLN A N 1
ATOM 837 C CA . GLN A 1 103 ? 19.486 -7.805 -5.978 1.00 72.62 103 GLN A CA 1
ATOM 838 C C . GLN A 1 103 ? 18.953 -6.526 -6.615 1.00 72.62 103 GLN A C 1
ATOM 840 O O . GLN A 1 103 ? 19.629 -5.984 -7.480 1.00 72.62 103 GLN A O 1
ATOM 845 N N . LEU A 1 104 ? 17.815 -5.983 -6.160 1.00 75.62 104 LEU A N 1
ATOM 846 C CA . LEU A 1 104 ? 17.264 -4.761 -6.765 1.00 75.62 104 LEU A CA 1
ATOM 847 C C . LEU A 1 104 ? 18.247 -3.589 -6.696 1.00 75.62 104 LEU A C 1
ATOM 849 O O . LEU A 1 104 ? 18.455 -2.923 -7.701 1.00 75.62 104 LEU A O 1
ATOM 853 N N . THR A 1 105 ? 18.909 -3.383 -5.557 1.00 73.94 105 THR A N 1
ATOM 854 C CA . THR A 1 105 ? 19.879 -2.290 -5.387 1.00 73.94 105 THR A CA 1
ATOM 855 C C . THR A 1 105 ? 21.054 -2.396 -6.366 1.00 73.94 105 THR A C 1
ATOM 857 O O . THR A 1 105 ? 21.453 -1.395 -6.950 1.00 73.94 105 THR A O 1
ATOM 860 N N . HIS A 1 106 ? 21.595 -3.601 -6.581 1.00 76.38 106 HIS A N 1
ATOM 861 C CA . HIS A 1 106 ? 22.720 -3.809 -7.502 1.00 76.38 106 HIS A CA 1
ATOM 862 C C . HIS A 1 106 ? 22.287 -3.757 -8.972 1.00 76.38 106 HIS A C 1
ATOM 864 O O . HIS A 1 106 ? 23.015 -3.271 -9.834 1.00 76.38 106 HIS A O 1
ATOM 870 N N . GLN A 1 107 ? 21.096 -4.273 -9.268 1.00 79.19 107 GLN A N 1
ATOM 871 C CA . GLN A 1 107 ? 20.570 -4.315 -10.625 1.00 79.19 107 GLN A CA 1
ATOM 872 C C . GLN A 1 107 ? 20.045 -2.952 -11.080 1.00 79.19 107 GLN A C 1
ATOM 874 O O . GLN A 1 107 ? 20.038 -2.704 -12.279 1.00 79.19 107 GLN A O 1
ATOM 879 N N . LEU A 1 108 ? 19.674 -2.044 -10.165 1.00 80.06 108 LEU A N 1
ATOM 880 C CA . LEU A 1 108 ? 19.109 -0.736 -10.511 1.00 80.06 108 LEU A CA 1
ATOM 881 C C . LEU A 1 108 ? 20.024 0.058 -11.449 1.00 80.06 108 LEU A C 1
ATOM 883 O O . LEU A 1 108 ? 19.558 0.582 -12.456 1.00 80.06 108 LEU A O 1
ATOM 887 N N . THR A 1 109 ? 21.329 0.085 -11.175 1.00 78.56 109 THR A N 1
ATOM 888 C CA . THR A 1 109 ? 22.312 0.771 -12.028 1.00 78.56 109 THR A CA 1
ATOM 889 C C . THR A 1 109 ? 22.390 0.158 -13.429 1.00 78.56 109 THR A C 1
ATOM 891 O O . THR A 1 109 ? 22.613 0.879 -14.395 1.00 78.56 109 THR A O 1
ATOM 894 N N . LEU A 1 110 ? 22.168 -1.154 -13.552 1.00 83.31 110 LEU A N 1
ATOM 895 C CA . LEU A 1 110 ? 22.211 -1.874 -14.827 1.00 83.31 110 LEU A CA 1
ATOM 896 C C . LEU A 1 110 ? 20.925 -1.685 -15.639 1.00 83.31 110 LEU A C 1
ATOM 898 O O . LEU A 1 110 ? 20.988 -1.521 -16.853 1.00 83.31 110 LEU A O 1
ATOM 902 N N . VAL A 1 111 ? 19.759 -1.682 -14.984 1.00 86.44 111 VAL A N 1
ATOM 903 C CA . VAL A 1 111 ? 18.470 -1.572 -15.684 1.00 86.44 111 VAL A CA 1
ATOM 904 C C . VAL A 1 111 ? 18.059 -0.134 -15.978 1.00 86.44 111 VAL A C 1
ATOM 906 O O . VAL A 1 111 ? 17.348 0.091 -16.949 1.00 86.44 111 VAL A O 1
ATOM 909 N N . THR A 1 112 ? 18.498 0.852 -15.187 1.00 89.06 112 THR A N 1
ATOM 910 C CA . THR A 1 112 ? 18.027 2.243 -15.342 1.00 89.06 112 THR A CA 1
ATOM 911 C C . THR A 1 112 ? 18.377 2.818 -16.714 1.00 89.06 112 THR A C 1
ATOM 913 O O . THR A 1 112 ? 17.526 3.450 -17.334 1.00 89.06 112 THR A O 1
ATOM 916 N N . GLY A 1 113 ? 19.596 2.568 -17.209 1.00 89.62 113 GLY A N 1
ATOM 917 C CA . GLY A 1 113 ? 20.015 3.017 -18.541 1.00 89.62 113 GLY A CA 1
ATOM 918 C C . GLY A 1 113 ? 19.167 2.390 -19.645 1.00 89.62 113 GLY A C 1
ATOM 919 O O . GLY A 1 113 ? 18.533 3.110 -20.410 1.00 89.62 113 GLY A O 1
ATOM 920 N N . ALA A 1 114 ? 19.064 1.058 -19.647 1.00 89.25 114 ALA A N 1
ATOM 921 C CA . ALA A 1 114 ? 18.282 0.320 -20.638 1.00 89.25 114 ALA A CA 1
ATOM 922 C C . ALA A 1 114 ? 16.796 0.724 -20.634 1.00 89.25 114 ALA A C 1
ATOM 924 O O . ALA A 1 114 ? 16.219 0.976 -21.684 1.00 89.25 114 ALA A O 1
ATOM 925 N N . VAL A 1 115 ? 16.177 0.863 -19.456 1.00 91.69 115 VAL A N 1
ATOM 926 C CA . VAL A 1 115 ? 14.779 1.315 -19.342 1.00 91.69 115 VAL A CA 1
ATOM 927 C C . VAL A 1 115 ? 14.617 2.752 -19.843 1.00 91.69 115 VAL A C 1
ATOM 929 O O . VAL A 1 115 ? 13.621 3.059 -20.491 1.00 91.69 115 VAL A O 1
ATOM 932 N N . SER A 1 116 ? 15.579 3.638 -19.572 1.00 92.19 116 SER A N 1
ATOM 933 C CA . SER A 1 116 ? 15.544 5.014 -20.077 1.00 92.19 116 SER A CA 1
ATOM 934 C C . SER A 1 116 ? 15.655 5.071 -21.602 1.00 92.19 116 SER A C 1
ATOM 936 O O . SER A 1 116 ? 14.959 5.869 -22.229 1.00 92.19 116 SER A O 1
ATOM 938 N N . GLU A 1 117 ? 16.526 4.257 -22.194 1.00 91.50 117 GLU A N 1
ATOM 939 C CA . GLU A 1 117 ? 16.698 4.166 -23.645 1.00 91.50 117 GLU A CA 1
ATOM 940 C C . GLU A 1 117 ? 15.434 3.624 -24.318 1.00 91.50 117 GLU A C 1
ATOM 942 O O . GLU A 1 117 ? 14.911 4.267 -25.227 1.00 91.50 117 GLU A O 1
ATOM 947 N N . GLU A 1 118 ? 14.876 2.522 -23.813 1.00 92.06 118 GLU A N 1
ATOM 948 C CA . GLU A 1 118 ? 13.619 1.951 -24.314 1.00 92.06 118 GLU A CA 1
ATOM 949 C C . GLU A 1 118 ? 12.454 2.940 -24.189 1.00 92.06 118 GLU A C 1
ATOM 951 O O . GLU A 1 118 ? 11.712 3.154 -25.145 1.00 92.06 118 GLU A O 1
ATOM 956 N N . CYS A 1 119 ? 12.323 3.627 -23.048 1.00 89.81 119 CYS A N 1
ATOM 957 C CA . CYS A 1 119 ? 11.331 4.689 -22.891 1.00 89.81 119 CYS A CA 1
ATOM 958 C C . CYS A 1 119 ? 11.528 5.806 -23.922 1.00 89.81 119 CYS A C 1
ATOM 960 O O . CYS A 1 119 ? 10.550 6.267 -24.501 1.00 89.81 119 CYS A O 1
ATOM 962 N N . ALA A 1 120 ? 12.763 6.243 -24.183 1.00 87.50 120 ALA A N 1
ATOM 963 C CA . ALA A 1 120 ? 13.032 7.280 -25.179 1.00 87.50 120 ALA A CA 1
ATOM 964 C C . ALA A 1 120 ? 12.670 6.825 -26.601 1.00 87.50 120 ALA A C 1
ATOM 966 O O . ALA A 1 120 ? 12.133 7.617 -27.375 1.00 87.50 120 ALA A O 1
ATOM 967 N N . LEU A 1 121 ? 12.930 5.561 -26.942 1.00 88.44 121 LEU A N 1
ATOM 968 C CA . LEU A 1 121 ? 12.553 4.979 -28.230 1.00 88.44 121 LEU A CA 1
ATOM 969 C C . LEU A 1 121 ? 11.032 4.885 -28.380 1.00 88.44 121 LEU A C 1
ATOM 971 O O . LEU A 1 121 ? 10.491 5.357 -29.377 1.00 88.44 121 LEU A O 1
ATOM 975 N N . VAL A 1 122 ? 10.332 4.365 -27.370 1.00 88.19 122 VAL A N 1
ATOM 976 C CA . VAL A 1 122 ? 8.864 4.270 -27.373 1.00 88.19 122 VAL A CA 1
ATOM 977 C C . VAL A 1 122 ? 8.221 5.653 -27.406 1.00 88.19 122 VAL A C 1
ATOM 979 O O . VAL A 1 122 ? 7.249 5.859 -28.123 1.00 88.19 122 VAL A O 1
ATOM 982 N N . LEU A 1 123 ? 8.761 6.632 -26.676 1.00 86.38 123 LEU A N 1
ATOM 983 C CA . LEU A 1 123 ? 8.263 8.006 -26.730 1.00 86.38 123 LEU A CA 1
ATOM 984 C C . LEU A 1 123 ? 8.394 8.595 -28.138 1.00 86.38 123 LEU A C 1
ATOM 986 O O . LEU A 1 123 ? 7.471 9.267 -28.590 1.00 86.38 123 LEU A O 1
ATOM 990 N N . LYS A 1 124 ? 9.492 8.321 -28.851 1.00 82.38 124 LYS A N 1
ATOM 991 C CA . LYS A 1 124 ? 9.647 8.734 -30.253 1.00 82.38 124 LYS A CA 1
ATOM 992 C C . LYS A 1 124 ? 8.674 8.020 -31.182 1.00 82.38 124 LYS A C 1
ATOM 994 O O . LYS A 1 124 ? 8.150 8.655 -32.085 1.00 82.38 124 LYS A O 1
ATOM 999 N N . ASP A 1 125 ? 8.413 6.737 -30.963 1.00 83.31 125 ASP A N 1
ATOM 1000 C CA . ASP A 1 125 ? 7.462 5.970 -31.773 1.00 83.31 125 ASP A CA 1
ATOM 1001 C C . ASP A 1 125 ? 6.012 6.448 -31.560 1.00 83.31 125 ASP A C 1
ATOM 1003 O O . ASP A 1 125 ? 5.289 6.727 -32.513 1.00 83.31 125 ASP A O 1
ATOM 1007 N N . VAL A 1 126 ? 5.606 6.648 -30.300 1.00 85.56 126 VAL A N 1
ATOM 1008 C CA . VAL A 1 126 ? 4.247 7.073 -29.922 1.00 85.56 126 VAL A CA 1
ATOM 1009 C C . VAL A 1 126 ? 3.976 8.538 -30.269 1.00 85.56 126 VAL A C 1
ATOM 1011 O O . VAL A 1 126 ? 2.882 8.862 -30.731 1.00 85.56 126 VAL A O 1
ATOM 1014 N N . TYR A 1 127 ? 4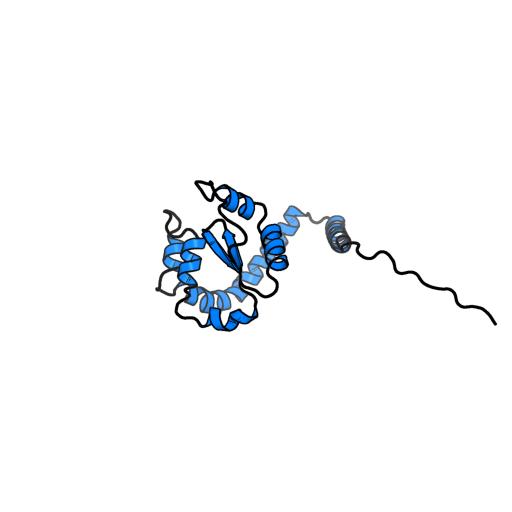.938 9.434 -30.031 1.00 77.00 127 TYR A N 1
ATOM 1015 C CA . TYR A 1 127 ? 4.743 10.876 -30.212 1.00 77.00 127 TYR A CA 1
ATOM 1016 C C . TYR A 1 127 ? 5.334 11.427 -31.516 1.00 77.00 127 TYR A C 1
ATOM 1018 O O . TYR A 1 127 ? 5.037 12.572 -31.862 1.00 77.00 127 TYR A O 1
ATOM 1026 N N . THR A 1 128 ? 6.077 10.624 -32.291 1.00 71.50 128 THR A N 1
ATOM 1027 C CA . THR A 1 128 ? 6.846 11.015 -33.496 1.00 71.50 128 THR A CA 1
ATOM 1028 C C . THR A 1 128 ? 7.852 12.156 -33.265 1.00 71.50 128 THR A C 1
ATOM 1030 O O . THR A 1 128 ? 7.720 12.965 -32.351 1.00 71.50 128 THR A O 1
ATOM 1033 N N . ASP A 1 129 ? 8.866 12.290 -34.127 1.00 64.81 129 ASP A N 1
ATOM 1034 C CA . ASP A 1 129 ? 9.892 13.355 -34.046 1.00 64.81 129 ASP A CA 1
ATOM 1035 C C . ASP A 1 129 ? 9.367 14.761 -34.433 1.00 64.81 129 ASP A C 1
ATOM 1037 O O . ASP A 1 129 ? 10.117 15.631 -34.878 1.00 64.81 129 ASP A O 1
ATOM 1041 N N . SER A 1 130 ? 8.062 15.019 -34.295 1.00 59.97 130 SER A N 1
ATOM 1042 C CA . SER A 1 130 ? 7.478 16.314 -34.639 1.00 59.97 130 SER A CA 1
ATOM 1043 C C . SER A 1 130 ? 7.780 17.352 -33.539 1.00 59.97 130 SER A C 1
ATOM 1045 O O . SER A 1 130 ? 7.313 17.208 -32.404 1.00 59.97 130 SER A O 1
ATOM 1047 N N . PRO A 1 131 ? 8.511 18.450 -33.837 1.00 59.62 131 PRO A N 1
ATOM 1048 C CA . PRO A 1 131 ? 8.877 19.454 -32.830 1.00 59.62 131 PRO A CA 1
ATOM 1049 C C . PRO A 1 131 ? 7.664 20.080 -32.124 1.00 59.62 131 PRO A C 1
ATOM 1051 O O . PRO A 1 131 ? 7.767 20.551 -30.996 1.00 59.62 131 PRO A O 1
ATOM 1054 N N . GLY A 1 132 ? 6.493 20.070 -32.770 1.00 60.75 132 GLY A N 1
ATOM 1055 C CA . GLY A 1 132 ? 5.263 20.657 -32.240 1.00 60.75 132 GLY A CA 1
ATOM 1056 C C . GLY A 1 132 ? 4.610 19.874 -31.094 1.00 60.75 132 GLY A C 1
ATOM 1057 O O . GLY A 1 132 ? 3.992 20.497 -30.232 1.00 60.75 132 GLY A O 1
ATOM 1058 N N . MET A 1 133 ? 4.748 18.542 -31.035 1.00 57.97 133 MET A N 1
ATOM 1059 C CA . MET A 1 133 ? 4.043 17.733 -30.025 1.00 57.97 133 MET A CA 1
ATOM 1060 C C . MET A 1 133 ? 4.692 17.784 -28.638 1.00 57.97 133 MET A C 1
ATOM 1062 O O . MET A 1 133 ? 3.974 17.854 -27.641 1.00 57.97 133 MET A O 1
ATOM 1066 N N . ILE A 1 134 ? 6.026 17.838 -28.552 1.00 59.19 134 ILE A N 1
ATOM 1067 C CA . ILE A 1 134 ? 6.736 17.979 -27.266 1.00 59.19 134 ILE A CA 1
ATOM 1068 C C . ILE A 1 134 ? 6.360 19.312 -26.598 1.00 59.19 134 ILE A C 1
ATOM 1070 O O . ILE A 1 134 ? 6.078 19.361 -25.400 1.00 59.19 134 ILE A O 1
ATOM 1074 N N . HIS A 1 135 ? 6.263 20.391 -27.382 1.00 56.88 135 HIS A N 1
ATOM 1075 C CA . HIS A 1 135 ? 5.793 21.687 -26.891 1.00 56.88 135 HIS A CA 1
ATOM 1076 C C . HIS A 1 135 ? 4.308 21.673 -26.489 1.00 56.88 135 HIS A C 1
ATOM 1078 O O . HIS A 1 135 ? 3.944 22.323 -25.509 1.00 56.88 135 HIS A O 1
ATOM 1084 N N . ALA A 1 136 ? 3.459 20.910 -27.187 1.00 58.97 136 ALA A N 1
ATOM 1085 C CA . ALA A 1 136 ? 2.044 20.766 -26.844 1.00 58.97 136 ALA A CA 1
ATOM 1086 C C . ALA A 1 136 ? 1.817 19.987 -25.530 1.00 58.97 136 ALA A C 1
ATOM 1088 O O . ALA A 1 136 ? 0.955 20.370 -24.740 1.00 58.97 136 ALA A O 1
ATOM 1089 N N . LEU A 1 137 ? 2.617 18.950 -25.247 1.00 58.12 137 LEU A N 1
ATOM 1090 C CA . LEU A 1 137 ? 2.562 18.190 -23.988 1.00 58.12 137 LEU A CA 1
ATOM 1091 C C . LEU A 1 137 ? 2.950 19.054 -22.780 1.00 58.12 137 LEU A C 1
ATOM 1093 O O . LEU A 1 137 ? 2.188 19.128 -21.815 1.00 58.12 137 LEU A O 1
ATOM 1097 N N . LEU A 1 138 ? 4.056 19.800 -22.875 1.00 60.72 138 LEU A N 1
ATOM 1098 C CA . LEU A 1 138 ? 4.498 20.740 -21.833 1.00 60.72 138 LEU A CA 1
ATOM 1099 C C . LEU A 1 138 ? 3.485 21.885 -21.606 1.00 60.72 138 LEU A C 1
ATOM 1101 O O . LEU A 1 138 ? 3.304 22.371 -20.484 1.00 60.72 138 LEU A O 1
ATOM 1105 N N . ALA A 1 139 ? 2.778 22.302 -22.661 1.00 57.75 139 ALA A N 1
ATOM 1106 C CA . ALA A 1 139 ? 1.692 23.281 -22.570 1.00 57.75 139 ALA A CA 1
ATOM 1107 C C . ALA A 1 139 ? 0.413 22.698 -21.927 1.00 57.75 139 ALA A C 1
ATOM 1109 O O . ALA A 1 139 ? -0.318 23.405 -21.230 1.00 57.75 139 ALA A O 1
ATOM 1110 N N . SER A 1 140 ? 0.143 21.404 -22.118 1.00 57.56 140 SER A N 1
ATOM 1111 C CA . SER A 1 140 ? -1.005 20.720 -21.510 1.00 57.56 140 SER A CA 1
ATOM 1112 C C . SER A 1 140 ? -0.802 20.426 -20.015 1.00 57.56 140 SER A C 1
ATOM 1114 O O . SER A 1 140 ? -1.724 20.614 -19.226 1.00 57.56 140 SER A O 1
ATOM 1116 N N . GLU A 1 141 ? 0.420 20.085 -19.586 1.00 56.97 141 GLU A N 1
ATOM 1117 C CA . GLU A 1 141 ? 0.740 19.874 -18.164 1.00 56.97 141 GLU A CA 1
ATOM 1118 C C . GLU A 1 141 ? 0.686 21.175 -17.351 1.00 56.97 141 GLU A C 1
ATOM 1120 O O . GLU A 1 141 ? 0.250 21.182 -16.198 1.00 56.97 141 GLU A O 1
ATOM 1125 N N . SER A 1 142 ? 1.073 22.301 -17.960 1.00 49.59 142 SER A N 1
ATOM 1126 C CA . SER A 1 142 ? 1.032 23.621 -17.315 1.00 49.59 142 SER A CA 1
ATOM 1127 C C . SER A 1 142 ? -0.380 24.206 -17.193 1.00 49.59 142 SER A C 1
ATOM 1129 O O . SER A 1 142 ? -0.602 25.087 -16.359 1.00 49.59 142 SER A O 1
ATOM 1131 N N . THR A 1 143 ? -1.353 23.699 -17.958 1.00 45.84 143 THR A N 1
ATOM 1132 C CA . THR A 1 143 ? -2.749 24.165 -17.913 1.00 45.84 143 THR A CA 1
ATOM 1133 C C . THR A 1 143 ? -3.638 23.362 -16.957 1.00 45.84 143 THR A C 1
ATOM 1135 O O . THR A 1 143 ? -4.665 23.876 -16.513 1.00 45.84 143 THR A O 1
ATOM 1138 N N . THR A 1 144 ? -3.225 22.174 -16.506 1.00 41.03 144 THR A N 1
ATOM 1139 C CA . THR A 1 144 ? -3.898 21.428 -15.425 1.00 41.03 144 THR A CA 1
ATOM 1140 C C . THR A 1 144 ? -3.408 21.828 -14.029 1.00 41.03 144 THR A C 1
ATOM 1142 O O . THR A 1 144 ? -2.928 21.006 -13.250 1.00 41.03 144 THR A O 1
ATOM 1145 N N . LYS A 1 145 ? -3.568 23.105 -13.664 1.00 35.19 145 LYS A N 1
ATOM 1146 C CA . LYS A 1 145 ? -3.556 23.545 -12.258 1.00 35.19 145 LYS A CA 1
ATOM 1147 C C . LYS A 1 145 ? -4.992 23.925 -11.870 1.00 35.19 145 LYS A C 1
ATOM 1149 O O . LYS A 1 145 ? -5.614 24.694 -12.599 1.00 35.19 145 LYS A O 1
ATOM 1154 N N . PRO A 1 146 ? -5.561 23.390 -10.774 1.00 35.44 146 PRO A N 1
ATOM 1155 C CA . PRO A 1 146 ? -6.961 23.625 -10.442 1.00 35.44 146 PRO A CA 1
ATOM 1156 C C . PRO A 1 146 ? -7.197 25.106 -10.136 1.00 35.44 146 PRO A C 1
ATOM 1158 O O . PRO A 1 146 ? -6.581 25.674 -9.234 1.00 35.44 146 PRO A O 1
ATOM 1161 N N . ALA A 1 147 ? -8.118 25.717 -10.883 1.00 41.19 147 ALA A N 1
ATOM 1162 C CA . ALA A 1 147 ? -8.684 27.014 -10.562 1.00 41.19 147 ALA A CA 1
ATOM 1163 C C . ALA A 1 147 ? -9.421 26.915 -9.218 1.00 41.19 147 ALA A C 1
ATOM 1165 O O . ALA A 1 147 ? -10.541 26.418 -9.129 1.00 41.19 147 ALA A O 1
ATOM 1166 N N . SER A 1 148 ? -8.768 27.382 -8.159 1.00 38.56 148 SER A N 1
ATOM 1167 C CA . SER A 1 148 ? -9.405 27.738 -6.899 1.00 38.56 148 SER A CA 1
ATOM 1168 C C . SER A 1 148 ? -8.699 28.969 -6.357 1.00 38.56 148 SER A C 1
ATOM 1170 O O . SER A 1 148 ? -7.587 28.872 -5.846 1.00 38.56 148 SER A O 1
ATOM 1172 N N . GLN A 1 149 ? -9.331 30.129 -6.539 1.00 33.50 149 GLN A N 1
ATOM 1173 C CA . GLN A 1 149 ? -9.731 31.009 -5.438 1.00 33.50 149 GLN A CA 1
ATOM 1174 C C . GLN A 1 149 ? -10.441 32.247 -6.002 1.00 33.50 149 GLN A C 1
ATOM 1176 O O . GLN A 1 149 ? -9.822 33.164 -6.536 1.00 33.50 149 GLN A O 1
ATOM 1181 N N . ASN A 1 150 ? -11.768 32.255 -5.860 1.00 31.70 150 ASN A N 1
ATOM 1182 C CA . ASN A 1 150 ? -12.573 33.470 -5.887 1.00 31.70 150 ASN A CA 1
ATOM 1183 C C . ASN A 1 150 ? -12.493 34.155 -4.513 1.00 31.70 150 ASN A C 1
ATOM 1185 O O . ASN A 1 150 ? -12.776 33.518 -3.504 1.00 31.70 150 ASN A O 1
ATOM 1189 N N . GLY A 1 151 ? -12.206 35.460 -4.529 1.00 32.06 151 GLY A N 1
ATOM 1190 C CA . GLY A 1 151 ? -12.893 36.483 -3.734 1.00 32.06 151 GLY A CA 1
ATOM 1191 C C . GLY A 1 151 ? -12.560 36.619 -2.246 1.00 32.06 151 GLY A C 1
ATOM 1192 O O . GLY A 1 151 ? -13.110 35.899 -1.423 1.00 32.06 151 GLY A O 1
ATOM 1193 N N . THR A 1 152 ? -11.860 37.702 -1.895 1.00 32.62 152 THR A N 1
ATOM 1194 C CA . THR A 1 152 ? -12.215 38.524 -0.725 1.00 32.62 152 THR A CA 1
ATOM 1195 C C . THR A 1 152 ? -12.036 40.014 -1.031 1.00 32.62 152 THR A C 1
ATOM 1197 O O . THR A 1 152 ? -10.987 40.499 -1.444 1.00 32.62 152 THR A O 1
ATOM 1200 N N . THR A 1 153 ? -13.142 40.725 -0.859 1.00 36.50 153 THR A N 1
ATOM 1201 C CA . THR A 1 153 ? -13.364 42.171 -0.922 1.00 36.50 153 THR A CA 1
ATOM 1202 C C . THR A 1 153 ? -12.970 42.865 0.389 1.00 36.50 153 THR A C 1
ATOM 1204 O O . THR A 1 153 ? -13.228 42.280 1.443 1.00 36.50 153 THR A O 1
ATOM 1207 N N . SER A 1 154 ? -12.475 44.120 0.326 1.00 30.48 154 SER A N 1
ATOM 1208 C CA . SER A 1 154 ? -12.757 45.300 1.213 1.00 30.48 154 SER A CA 1
ATOM 1209 C C . SER A 1 154 ? -11.530 46.226 1.408 1.00 30.48 154 SER A C 1
ATOM 1211 O O . SER A 1 154 ? -10.412 45.717 1.392 1.00 30.48 154 SER A O 1
ATOM 1213 N N . PRO A 1 155 ? -11.675 47.512 1.813 1.00 41.66 155 PRO A N 1
ATOM 1214 C CA . PRO A 1 155 ? -12.559 48.605 1.357 1.00 41.66 155 PRO A CA 1
ATOM 1215 C C . PRO A 1 155 ? -11.726 49.871 0.934 1.00 41.66 155 PRO A C 1
ATOM 1217 O O . PRO A 1 155 ? -10.494 49.819 0.972 1.00 41.66 155 PRO A O 1
ATOM 1220 N N . PRO A 1 156 ? -12.324 51.007 0.490 1.00 39.34 156 PRO A N 1
ATOM 1221 C CA . PRO A 1 156 ? -11.575 52.105 -0.136 1.00 39.34 156 PRO A CA 1
ATOM 1222 C C . PRO A 1 156 ? -10.908 53.042 0.885 1.00 39.34 156 PRO A C 1
ATOM 1224 O O . PRO A 1 156 ? -11.460 53.327 1.947 1.00 39.34 156 PRO A O 1
ATOM 1227 N N . LYS A 1 157 ? -9.724 53.566 0.537 1.00 37.75 157 LYS A N 1
ATOM 1228 C CA . LYS A 1 157 ? -9.040 54.621 1.299 1.00 37.75 157 LYS A CA 1
ATOM 1229 C C . LYS A 1 157 ? -9.668 55.983 0.988 1.00 37.75 157 LYS A C 1
ATOM 1231 O O . LYS A 1 157 ? -9.691 56.402 -0.167 1.00 37.75 157 LYS A O 1
ATOM 1236 N N . MET A 1 158 ? -10.158 56.655 2.029 1.00 37.16 158 MET A N 1
ATOM 1237 C CA . MET A 1 158 ? -10.557 58.064 2.014 1.00 37.16 158 MET A CA 1
ATOM 1238 C C . MET A 1 158 ? -9.343 58.959 1.739 1.00 37.16 158 MET A C 1
ATOM 1240 O O . MET A 1 158 ? -8.284 58.774 2.338 1.00 37.16 158 MET A O 1
ATOM 1244 N N . GLN A 1 159 ? -9.527 59.922 0.838 1.00 37.91 159 GLN A N 1
ATOM 1245 C CA . GLN A 1 159 ? -8.642 61.068 0.652 1.00 37.91 159 GLN A CA 1
ATOM 1246 C C . GLN A 1 159 ? -8.818 62.055 1.812 1.00 37.91 159 GLN A C 1
ATOM 1248 O O . GLN A 1 159 ? -9.949 62.332 2.214 1.00 37.91 159 GLN A O 1
ATOM 1253 N N . THR A 1 160 ? -7.700 62.614 2.268 1.00 41.50 160 THR A N 1
ATOM 1254 C CA . THR A 1 160 ? -7.582 63.955 2.862 1.00 41.50 160 THR A CA 1
ATOM 1255 C C . THR A 1 160 ? -6.215 64.496 2.498 1.00 41.50 160 THR A C 1
ATOM 1257 O O . THR A 1 160 ? -5.262 63.684 2.541 1.00 41.50 160 THR A O 1
#

Organism: Gibberella zeae (NCBI:txid5518)

Secondary structure (DSSP, 8-state):
-EEESPPTT-S-SHHHHHHHHHHHHHHHHHHHHHSTTS-EEEE-SSSEEEE--GGGHHHHHH-TT--HHHHHHHHTTTTSTT-HHHHHHTSTT-HHHHIIIIIHHHHHHHHHHHHHHHHHHHHHHHH-S-HHHHHHHHHHHHH-S----------PPPP-

Foldseek 3Di:
DAPEFDDPPDPDRVVQQVCCVVPVPVVVVVVCVVAPQDWYWGAYNLGIDIDHDPVCVVVQVPPPVDDPLVVQCSVQVCVDPPNVVSVVCSDPPCVVVCCVVPVCVVCVVVVVVVVVVVVVVVCCVVQPPDPVRVVVVVVVVVPPDDDDDDDDDDDDDDDD

Radius of gyration: 24.87 Å; chains: 1; bounding box: 53×86×51 Å

pLDDT: mean 78.17, std 17.68, range [30.48, 94.19]